Protein AF-A0A9W4TAT0-F1 (afdb_monomer_lite)

pLDDT: mean 72.11, std 22.06, range [38.44, 95.88]

Secondary structure (DSSP, 8-state):
---------PPPPHHHHHHHHTTTT-SS--HHHHHHHHT--HHHHHHHHTTTTHHHHS-GGG-S------S--------

Sequence (79 aa):
LKTHISSRASYLSPADYKDIMQYRDMKSKPVTQLSKKYNISNSRLYQIWRGQEFNRIQWNDLAVTPSMNIMNKQNEERQ

Organism: NCBI:txid1117311

Structure (mmCIF, N/CA/C/O backbone):
data_AF-A0A9W4TAT0-F1
#
_entry.id   AF-A0A9W4TAT0-F1
#
loop_
_atom_site.group_PDB
_atom_site.id
_atom_site.type_symbol
_atom_site.label_atom_id
_atom_site.label_alt_id
_atom_site.label_comp_id
_atom_site.label_asym_id
_atom_site.label_entity_id
_atom_site.label_seq_id
_atom_site.pdbx_PDB_ins_code
_atom_site.Cartn_x
_atom_site.Cartn_y
_atom_site.Cartn_z
_atom_site.occupancy
_atom_site.B_iso_or_equiv
_atom_site.auth_seq_id
_atom_site.auth_comp_id
_atom_site.auth_asym_id
_atom_site.auth_atom_id
_atom_site.pdbx_PDB_model_num
ATOM 1 N N . LEU A 1 1 ? 12.711 4.865 -32.397 1.00 40.44 1 LEU A N 1
ATOM 2 C CA . LEU A 1 1 ? 12.684 4.856 -30.917 1.00 40.44 1 LEU A CA 1
ATOM 3 C C . LEU A 1 1 ? 12.097 3.528 -30.448 1.00 40.44 1 LEU A C 1
ATOM 5 O O . LEU A 1 1 ? 10.950 3.258 -30.773 1.00 40.44 1 LEU A O 1
ATOM 9 N N . LYS A 1 2 ? 12.857 2.686 -29.736 1.00 38.44 2 LYS A N 1
ATOM 10 C CA . LYS A 1 2 ? 12.296 1.524 -29.025 1.00 38.44 2 LYS A CA 1
ATOM 11 C C . LYS A 1 2 ? 11.883 2.000 -27.634 1.00 38.44 2 LYS A C 1
ATOM 13 O O . LYS A 1 2 ? 12.743 2.272 -26.803 1.00 38.44 2 LYS A O 1
ATOM 18 N N . THR A 1 3 ? 10.586 2.157 -27.398 1.00 41.19 3 THR A N 1
ATOM 19 C CA . THR A 1 3 ? 10.036 2.405 -26.063 1.00 41.19 3 THR A CA 1
ATOM 20 C C . THR A 1 3 ? 10.219 1.135 -25.236 1.00 41.19 3 THR A C 1
ATOM 22 O O . THR A 1 3 ? 9.431 0.198 -25.307 1.00 41.19 3 THR A O 1
ATOM 25 N N . HIS A 1 4 ? 11.316 1.068 -24.484 1.00 42.53 4 HIS A N 1
ATOM 26 C CA . HIS A 1 4 ? 11.518 0.035 -23.477 1.00 42.53 4 HIS A CA 1
ATOM 27 C C . HIS A 1 4 ? 10.490 0.285 -22.371 1.00 42.53 4 HIS A C 1
ATOM 29 O O . HIS A 1 4 ? 10.708 1.104 -21.478 1.00 42.53 4 HIS A O 1
ATOM 35 N N . ILE A 1 5 ? 9.324 -0.358 -22.471 1.00 47.28 5 ILE A N 1
ATOM 36 C CA . ILE A 1 5 ? 8.347 -0.411 -21.386 1.00 47.28 5 ILE A CA 1
ATOM 37 C C . ILE A 1 5 ? 9.013 -1.245 -20.299 1.00 47.28 5 ILE A C 1
ATOM 39 O O . ILE A 1 5 ? 8.911 -2.467 -20.263 1.00 47.28 5 ILE A O 1
ATOM 43 N N . SER A 1 6 ? 9.786 -0.575 -19.452 1.00 45.19 6 SER A N 1
ATOM 44 C CA . SER A 1 6 ? 10.383 -1.153 -18.263 1.00 45.19 6 SER A CA 1
ATOM 45 C C . SER A 1 6 ? 9.231 -1.566 -17.356 1.00 45.19 6 SER A C 1
ATOM 47 O O . SER A 1 6 ? 8.761 -0.776 -16.542 1.00 45.19 6 SER A O 1
ATOM 49 N N . SER A 1 7 ? 8.756 -2.802 -17.492 1.00 50.00 7 SER A N 1
ATOM 50 C CA . SER A 1 7 ? 7.762 -3.430 -16.619 1.00 50.00 7 SER A CA 1
ATOM 51 C C . SER A 1 7 ? 8.356 -3.733 -15.238 1.00 50.00 7 SER A C 1
ATOM 53 O O . SER A 1 7 ? 8.127 -4.791 -14.658 1.00 50.00 7 SER A O 1
ATOM 55 N N . ARG A 1 8 ? 9.154 -2.807 -14.701 1.00 52.50 8 ARG A N 1
ATOM 56 C CA . ARG A 1 8 ? 9.824 -2.894 -13.408 1.00 52.50 8 ARG A CA 1
ATOM 57 C C . ARG A 1 8 ? 8.831 -2.498 -12.316 1.00 52.50 8 ARG A C 1
ATOM 59 O O . ARG A 1 8 ? 9.092 -1.625 -11.498 1.00 52.50 8 ARG A O 1
ATOM 66 N N . ALA A 1 9 ? 7.648 -3.109 -12.338 1.00 60.94 9 ALA A N 1
ATOM 67 C CA . ALA A 1 9 ? 6.843 -3.168 -11.135 1.00 60.94 9 ALA A CA 1
ATOM 68 C C . ALA A 1 9 ? 7.693 -3.946 -10.129 1.00 60.94 9 ALA A C 1
ATOM 70 O O . ALA A 1 9 ? 8.004 -5.111 -10.378 1.00 60.94 9 ALA A O 1
ATOM 71 N N . SER A 1 10 ? 8.154 -3.280 -9.069 1.00 73.12 10 SER A N 1
ATOM 72 C CA . SER A 1 10 ? 8.907 -3.938 -8.003 1.00 73.12 10 SER A CA 1
ATOM 73 C C . SER A 1 10 ? 8.114 -5.162 -7.552 1.00 73.12 10 SER A C 1
ATOM 75 O O . SER A 1 10 ? 6.932 -5.054 -7.215 1.00 73.12 10 SER A O 1
ATOM 77 N N . TYR A 1 11 ? 8.735 -6.334 -7.667 1.00 82.44 11 TYR A N 1
ATOM 78 C CA . TYR A 1 11 ? 8.100 -7.593 -7.314 1.00 82.44 11 T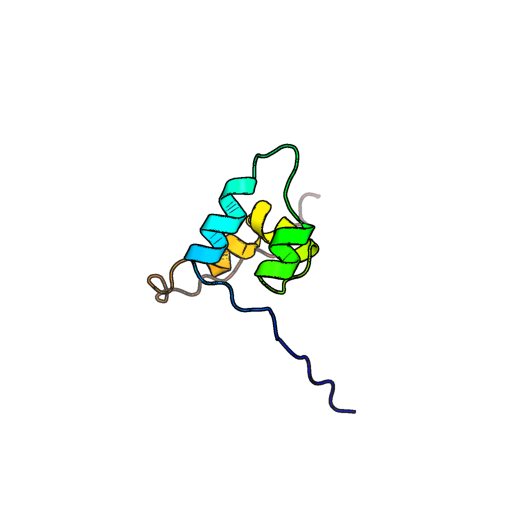YR A CA 1
ATOM 79 C C . TYR A 1 11 ? 7.918 -7.626 -5.798 1.00 82.44 11 TYR A C 1
ATOM 81 O O . TYR A 1 11 ? 8.883 -7.457 -5.058 1.00 82.44 11 TYR A O 1
ATOM 89 N N . LEU A 1 12 ? 6.678 -7.812 -5.354 1.00 86.56 12 LEU A N 1
ATOM 90 C CA . LEU A 1 12 ? 6.335 -7.955 -3.944 1.00 86.56 12 LEU A CA 1
ATOM 91 C C . LEU A 1 12 ? 6.141 -9.437 -3.645 1.00 86.56 12 LEU A C 1
ATOM 93 O O . LEU A 1 12 ? 5.385 -10.117 -4.343 1.00 86.56 12 LEU A O 1
ATOM 97 N N . SER A 1 13 ? 6.802 -9.930 -2.603 1.00 87.38 13 SER A N 1
ATOM 98 C CA . SER A 1 13 ? 6.548 -11.270 -2.085 1.00 87.38 13 SER A CA 1
ATOM 99 C C . SER A 1 13 ? 5.193 -11.326 -1.359 1.00 87.38 13 SER A C 1
ATOM 101 O O . SER A 1 13 ? 4.664 -10.292 -0.939 1.00 87.38 13 SER A O 1
ATOM 103 N N . PRO A 1 14 ? 4.619 -12.522 -1.135 1.00 85.81 14 PRO A N 1
ATOM 104 C CA . PRO A 1 14 ? 3.413 -12.663 -0.317 1.00 85.81 14 PRO A CA 1
ATOM 105 C C . PRO A 1 14 ? 3.551 -12.062 1.093 1.00 85.81 14 PRO A C 1
ATOM 107 O O . PRO A 1 14 ? 2.594 -11.493 1.620 1.00 85.81 14 PRO A O 1
ATOM 110 N N . ALA A 1 15 ? 4.745 -12.138 1.692 1.00 89.75 15 ALA A N 1
ATOM 111 C CA . ALA A 1 15 ? 5.026 -11.529 2.990 1.00 89.75 15 ALA A CA 1
ATOM 112 C C . ALA A 1 15 ? 4.962 -9.993 2.928 1.00 89.75 15 ALA A C 1
ATOM 114 O O . ALA A 1 15 ? 4.405 -9.369 3.830 1.00 89.75 15 ALA A O 1
ATOM 115 N N . ASP A 1 16 ? 5.447 -9.391 1.839 1.00 92.38 16 ASP A N 1
ATOM 116 C CA . ASP A 1 16 ? 5.385 -7.940 1.629 1.00 92.38 16 ASP A CA 1
ATOM 117 C C . ASP A 1 16 ? 3.943 -7.458 1.479 1.00 92.38 16 ASP A C 1
ATOM 119 O O . ASP A 1 16 ? 3.552 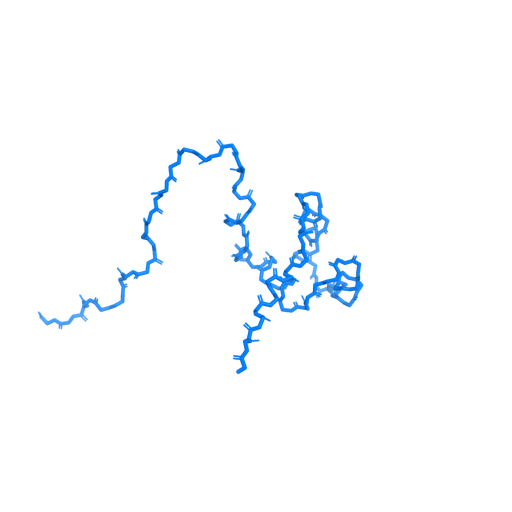-6.462 2.085 1.00 92.38 16 ASP A O 1
ATOM 123 N N . TYR A 1 17 ? 3.116 -8.195 0.730 1.00 91.50 17 TYR A N 1
ATOM 124 C CA . TYR A 1 17 ? 1.687 -7.894 0.647 1.00 91.50 17 TYR A CA 1
ATOM 125 C C .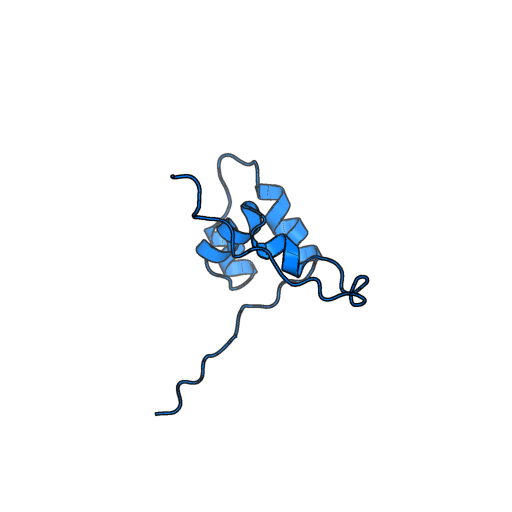 TYR A 1 17 ? 1.010 -7.974 2.014 1.00 91.50 17 TYR A C 1
ATOM 127 O O . TYR A 1 17 ? 0.177 -7.121 2.314 1.00 91.50 17 TYR A O 1
ATOM 135 N N . LYS A 1 18 ? 1.370 -8.957 2.851 1.00 91.25 18 LYS A N 1
ATOM 136 C CA . LYS A 1 18 ? 0.831 -9.094 4.210 1.00 91.25 18 LYS A CA 1
ATOM 137 C C . LYS A 1 18 ? 1.222 -7.908 5.100 1.00 91.25 18 LYS A C 1
ATOM 139 O O . LYS A 1 18 ? 0.346 -7.353 5.759 1.00 91.25 18 LYS A O 1
ATOM 144 N N . ASP A 1 19 ? 2.487 -7.481 5.064 1.00 93.88 19 ASP A N 1
ATOM 145 C CA . ASP A 1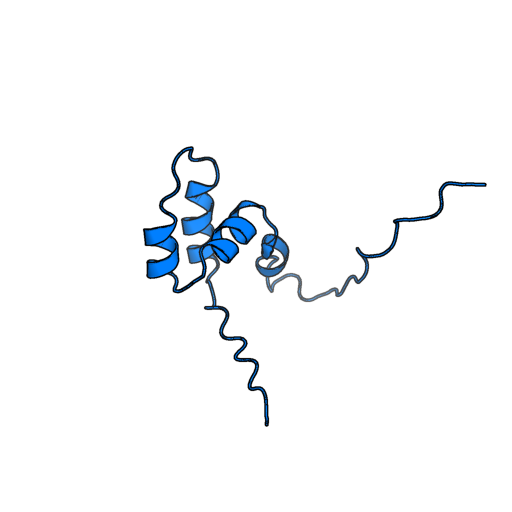 19 ? 2.962 -6.298 5.803 1.00 93.88 19 ASP A CA 1
ATOM 146 C C . ASP A 1 19 ? 2.268 -5.014 5.324 1.00 93.88 19 ASP A C 1
ATOM 148 O O . ASP A 1 19 ? 1.817 -4.211 6.132 1.00 93.88 19 ASP A O 1
ATOM 152 N N . ILE A 1 20 ? 2.085 -4.829 4.013 1.00 93.81 20 ILE A N 1
ATOM 153 C CA . ILE A 1 20 ? 1.340 -3.678 3.475 1.00 93.81 20 ILE A CA 1
ATOM 154 C C . ILE A 1 20 ? -0.136 -3.737 3.904 1.00 93.81 20 ILE A C 1
ATOM 156 O O . ILE A 1 20 ? -0.715 -2.718 4.295 1.00 93.81 20 ILE A O 1
ATOM 160 N N . MET A 1 21 ? -0.758 -4.917 3.842 1.00 92.56 21 MET A N 1
ATOM 161 C CA . MET A 1 21 ? -2.172 -5.137 4.162 1.00 92.56 21 MET A CA 1
ATOM 162 C C . MET A 1 21 ? -2.529 -4.855 5.617 1.00 92.56 21 MET A C 1
ATOM 164 O O . MET A 1 21 ? -3.657 -4.440 5.873 1.00 92.56 21 MET A O 1
ATOM 168 N N . GLN A 1 22 ? -1.597 -4.997 6.563 1.00 93.81 22 GLN A N 1
ATOM 169 C CA . GLN A 1 22 ? -1.885 -4.736 7.980 1.00 93.81 22 GLN A CA 1
ATOM 170 C C . GLN A 1 22 ? -2.313 -3.281 8.250 1.00 93.81 22 GLN A C 1
ATOM 172 O O . GLN A 1 22 ? -3.005 -3.003 9.223 1.00 93.81 22 GLN A O 1
ATOM 177 N N . TYR A 1 23 ? -1.963 -2.352 7.352 1.00 94.81 23 TYR A N 1
ATOM 178 C CA . TYR A 1 23 ? -2.336 -0.937 7.439 1.00 94.81 23 TYR A CA 1
ATOM 179 C C . TYR A 1 23 ? -3.665 -0.599 6.745 1.00 94.81 23 TYR A C 1
ATOM 181 O O . TYR A 1 23 ? -4.058 0.570 6.730 1.00 94.81 23 TYR A O 1
ATOM 189 N N . ARG A 1 24 ? -4.360 -1.574 6.139 1.00 91.81 24 ARG A N 1
ATOM 190 C CA . ARG A 1 24 ? -5.536 -1.342 5.279 1.00 91.81 24 ARG A CA 1
ATOM 191 C C . ARG A 1 24 ? -6.615 -0.499 5.957 1.00 91.81 24 ARG A C 1
ATOM 193 O O . ARG A 1 24 ? -7.081 0.475 5.364 1.00 91.81 24 ARG A O 1
ATOM 200 N N . ASP A 1 25 ? -6.932 -0.807 7.208 1.00 91.88 25 ASP A N 1
ATOM 201 C CA . ASP A 1 25 ? -8.049 -0.186 7.932 1.00 91.88 25 ASP A CA 1
ATOM 202 C C . ASP A 1 25 ? -7.597 0.929 8.889 1.00 91.88 25 ASP A C 1
ATOM 204 O O . ASP A 1 25 ? -8.402 1.552 9.578 1.00 91.88 25 ASP A O 1
ATOM 208 N N . MET A 1 26 ? -6.301 1.253 8.899 1.00 93.31 26 MET A N 1
ATOM 209 C CA . MET A 1 26 ? -5.775 2.339 9.723 1.00 93.31 26 MET A CA 1
ATOM 210 C C . MET A 1 26 ? -6.167 3.707 9.151 1.00 93.31 26 MET A C 1
ATOM 212 O O . MET A 1 26 ? -6.047 3.954 7.944 1.00 93.31 26 MET A O 1
ATOM 216 N N . LYS A 1 27 ? -6.585 4.621 10.040 1.00 91.00 27 LYS A N 1
ATOM 217 C CA . LYS A 1 27 ? -6.953 6.011 9.707 1.00 91.00 27 LYS A CA 1
ATOM 218 C C . LYS A 1 27 ? -5.778 6.803 9.126 1.00 91.00 27 LYS A C 1
ATOM 220 O O . LYS A 1 27 ? -5.971 7.609 8.222 1.00 91.00 27 LYS A O 1
ATOM 225 N N . SER A 1 28 ? -4.569 6.554 9.628 1.00 92.94 28 SER A N 1
ATOM 226 C CA . SER A 1 28 ? -3.324 7.121 9.107 1.00 92.94 28 SER A CA 1
ATOM 227 C C . SER A 1 28 ? -2.419 5.989 8.641 1.00 92.94 28 SER A C 1
ATOM 229 O O . SER A 1 28 ? -2.033 5.131 9.434 1.00 92.94 28 SER A O 1
ATOM 231 N N . LYS A 1 29 ? -2.125 5.963 7.340 1.00 93.62 29 LYS A N 1
ATOM 232 C CA . LYS A 1 29 ? -1.305 4.927 6.707 1.00 93.62 29 LYS A CA 1
ATOM 233 C C . LYS A 1 29 ? 0.114 5.454 6.485 1.00 93.62 29 LYS A C 1
ATOM 235 O O . LYS A 1 29 ? 0.258 6.585 6.013 1.00 93.62 29 LYS A O 1
ATOM 240 N N . PRO A 1 30 ? 1.165 4.656 6.730 1.00 95.38 30 PRO A N 1
ATOM 241 C CA . PRO A 1 30 ? 2.551 5.083 6.545 1.00 95.38 30 PRO A CA 1
ATOM 242 C C . PRO A 1 30 ? 2.979 5.022 5.063 1.00 95.38 30 PRO A C 1
ATOM 244 O O . PRO A 1 30 ? 3.946 4.356 4.701 1.00 95.38 30 PRO A O 1
ATOM 247 N N . VAL A 1 31 ? 2.254 5.723 4.181 1.00 95.12 31 VAL A N 1
ATOM 248 C CA . VAL A 1 31 ? 2.395 5.629 2.714 1.00 95.12 31 VAL A CA 1
ATOM 249 C C . VAL A 1 31 ? 3.835 5.887 2.257 1.00 95.12 31 VAL A C 1
ATOM 251 O O . VAL A 1 31 ? 4.389 5.079 1.521 1.00 95.12 31 VAL A O 1
ATOM 254 N N . THR A 1 32 ? 4.461 6.973 2.723 1.00 94.38 32 THR A N 1
ATOM 255 C CA . THR A 1 32 ? 5.832 7.360 2.336 1.00 94.38 32 THR A CA 1
ATOM 256 C C . THR A 1 32 ? 6.886 6.353 2.798 1.00 94.38 32 THR A C 1
ATOM 258 O O . THR A 1 32 ? 7.889 6.139 2.121 1.00 94.38 32 THR A O 1
ATOM 261 N N . GLN A 1 33 ? 6.674 5.723 3.956 1.00 95.88 33 GLN A N 1
ATOM 262 C CA . GLN A 1 33 ? 7.597 4.712 4.471 1.00 95.88 33 GLN A CA 1
ATOM 263 C C . GLN A 1 33 ? 7.486 3.425 3.652 1.00 95.88 33 GLN A C 1
ATOM 265 O O . GLN A 1 33 ? 8.504 2.875 3.241 1.00 95.88 33 GLN A O 1
ATOM 270 N N . LEU A 1 34 ? 6.259 2.983 3.360 1.00 95.38 34 LEU A N 1
ATOM 271 C CA . LEU A 1 34 ? 6.007 1.776 2.574 1.00 95.38 34 LEU A CA 1
ATOM 272 C C . LEU A 1 34 ? 6.461 1.933 1.118 1.00 95.38 34 LEU A C 1
ATOM 274 O O . LEU A 1 34 ? 7.084 1.024 0.577 1.00 95.38 34 LEU A O 1
ATOM 278 N N . SER A 1 35 ? 6.210 3.085 0.491 1.00 93.81 35 SER A N 1
ATOM 279 C CA . SER A 1 35 ? 6.624 3.329 -0.895 1.00 93.81 35 SER A CA 1
ATOM 280 C C . SER A 1 35 ? 8.139 3.296 -1.044 1.00 93.81 35 SER A C 1
ATOM 282 O O . SER A 1 35 ? 8.651 2.686 -1.982 1.00 93.81 35 SER A O 1
ATOM 284 N N . LYS A 1 36 ? 8.865 3.859 -0.071 1.00 94.00 36 LYS A N 1
ATOM 285 C CA . LYS A 1 36 ? 10.327 3.789 -0.012 1.00 94.00 36 LYS A CA 1
ATOM 286 C C . LYS A 1 36 ? 10.831 2.376 0.297 1.00 94.00 36 LYS A C 1
ATOM 288 O O . LYS A 1 36 ? 11.734 1.912 -0.390 1.00 94.00 36 LYS A O 1
ATOM 293 N N . LYS A 1 37 ? 10.252 1.692 1.294 1.00 95.06 37 LYS A N 1
ATOM 294 C CA . LYS A 1 37 ? 10.642 0.330 1.712 1.00 95.06 37 LYS A CA 1
ATOM 295 C C . LYS A 1 37 ? 10.538 -0.668 0.560 1.00 95.06 37 LYS A C 1
ATOM 297 O O . LYS A 1 37 ? 11.452 -1.454 0.349 1.00 95.06 37 LYS A O 1
ATOM 302 N N . TYR A 1 38 ? 9.441 -0.603 -0.187 1.00 92.94 38 TYR A N 1
ATOM 303 C CA . TYR A 1 38 ? 9.129 -1.553 -1.254 1.00 92.94 38 TYR A CA 1
ATOM 304 C C . TYR A 1 38 ? 9.476 -1.057 -2.656 1.00 92.94 38 TYR A C 1
ATOM 306 O O . TYR A 1 38 ? 9.273 -1.777 -3.633 1.00 92.94 38 TYR A O 1
ATOM 314 N N . ASN A 1 39 ? 9.993 0.168 -2.769 1.00 92.94 39 ASN A N 1
ATOM 315 C CA . ASN A 1 39 ? 10.263 0.825 -4.043 1.00 92.94 39 ASN A CA 1
ATOM 316 C C . ASN A 1 39 ? 9.046 0.767 -4.992 1.00 92.94 39 ASN A C 1
ATOM 318 O O . ASN A 1 39 ? 9.152 0.382 -6.157 1.00 92.94 39 ASN A O 1
ATOM 322 N N . ILE A 1 40 ? 7.863 1.100 -4.475 1.00 90.88 40 ILE A N 1
ATOM 323 C CA . ILE A 1 40 ? 6.604 1.138 -5.233 1.00 90.88 40 ILE A CA 1
ATOM 324 C C . ILE A 1 40 ? 5.965 2.514 -5.129 1.00 90.88 40 ILE A C 1
ATOM 326 O O . ILE A 1 40 ? 6.192 3.256 -4.179 1.00 90.88 40 ILE A O 1
ATOM 330 N N . SER A 1 41 ? 5.127 2.860 -6.101 1.00 92.62 41 SER A N 1
ATOM 331 C CA . SER A 1 41 ? 4.399 4.124 -6.055 1.00 92.62 41 SER A CA 1
ATOM 332 C C . SER A 1 41 ? 3.316 4.115 -4.972 1.00 92.62 41 SER A C 1
ATOM 334 O O . SER A 1 41 ? 2.715 3.084 -4.662 1.00 92.62 41 SER A O 1
ATOM 336 N N . ASN A 1 42 ? 2.982 5.301 -4.461 1.00 93.50 42 ASN A N 1
ATOM 337 C CA . ASN A 1 42 ? 1.853 5.478 -3.543 1.00 93.50 42 ASN A CA 1
ATOM 338 C C . ASN A 1 42 ? 0.535 4.983 -4.165 1.00 93.50 42 ASN A C 1
ATOM 340 O O . ASN A 1 42 ? -0.305 4.415 -3.475 1.00 93.50 42 ASN A O 1
ATOM 344 N N . SER A 1 43 ? 0.364 5.157 -5.481 1.00 91.94 43 SER A N 1
ATOM 345 C CA . SER A 1 43 ? -0.808 4.652 -6.208 1.00 91.94 43 SER A CA 1
ATOM 346 C C . SER A 1 43 ? -0.918 3.128 -6.115 1.00 91.94 43 SER A C 1
ATOM 348 O O . SER A 1 43 ? -1.999 2.615 -5.827 1.00 91.94 43 SER A O 1
ATOM 350 N N . ARG A 1 44 ? 0.206 2.407 -6.262 1.00 91.19 44 ARG A N 1
ATOM 351 C CA . ARG A 1 44 ? 0.259 0.948 -6.101 1.00 91.19 44 ARG A CA 1
ATOM 352 C C . ARG A 1 44 ? -0.171 0.527 -4.694 1.00 91.19 44 ARG A C 1
ATOM 354 O O . ARG A 1 44 ? -1.011 -0.349 -4.566 1.00 91.19 44 ARG A O 1
ATOM 361 N N . LEU A 1 45 ? 0.289 1.208 -3.641 1.00 93.50 45 LEU A N 1
ATOM 362 C CA . LEU A 1 45 ? -0.160 0.929 -2.265 1.00 93.50 45 LEU A CA 1
ATOM 363 C C . LEU A 1 45 ? -1.687 1.012 -2.110 1.00 93.50 45 LEU A C 1
ATOM 365 O O . LEU A 1 45 ? -2.302 0.129 -1.514 1.00 93.50 45 LEU A O 1
ATOM 369 N N . TYR A 1 46 ? -2.323 2.027 -2.699 1.00 93.00 46 TYR A N 1
ATOM 370 C CA . TYR A 1 46 ? -3.784 2.136 -2.672 1.00 93.00 46 TYR A CA 1
ATOM 371 C C . TYR A 1 46 ? -4.487 1.074 -3.524 1.00 93.00 46 TYR A C 1
ATOM 373 O O . TYR A 1 46 ? -5.558 0.610 -3.136 1.00 93.00 46 TYR A O 1
ATOM 381 N N . GLN A 1 47 ? -3.911 0.665 -4.657 1.00 91.38 47 GLN A N 1
ATOM 382 C CA . GLN A 1 47 ? -4.421 -0.465 -5.445 1.00 91.38 47 GLN A CA 1
ATOM 383 C C . GLN A 1 47 ? -4.383 -1.763 -4.629 1.00 91.38 47 GLN A C 1
ATOM 385 O O . GLN A 1 47 ? -5.380 -2.490 -4.597 1.00 91.38 47 GLN A O 1
ATOM 390 N N . ILE A 1 48 ? -3.281 -1.998 -3.907 1.00 91.44 48 ILE A N 1
ATOM 391 C CA . ILE A 1 48 ? -3.124 -3.110 -2.968 1.00 91.44 48 ILE A CA 1
ATOM 392 C C . ILE A 1 48 ? -4.228 -3.050 -1.914 1.00 91.44 48 ILE A C 1
ATOM 394 O O . ILE A 1 48 ? -5.036 -3.970 -1.869 1.00 91.44 48 ILE A O 1
ATOM 398 N N . TRP A 1 49 ? -4.357 -1.959 -1.146 1.00 92.69 49 TRP A N 1
ATOM 399 C CA . TRP A 1 49 ? -5.385 -1.808 -0.096 1.00 92.69 49 TRP A CA 1
ATOM 400 C C . TRP A 1 49 ? -6.832 -1.958 -0.585 1.00 92.69 49 TRP A C 1
ATOM 402 O O . TRP A 1 49 ? -7.687 -2.438 0.164 1.00 92.69 49 TRP A O 1
ATOM 412 N N . ARG A 1 50 ? -7.117 -1.597 -1.840 1.00 90.62 50 ARG A N 1
ATOM 413 C CA . ARG A 1 50 ? -8.430 -1.807 -2.474 1.00 90.62 50 ARG A CA 1
ATOM 414 C C . ARG A 1 50 ? -8.661 -3.239 -2.965 1.00 90.62 50 ARG A C 1
ATOM 416 O O . ARG A 1 50 ? -9.753 -3.535 -3.432 1.00 90.62 50 ARG A O 1
ATOM 423 N N . GLY A 1 51 ? -7.662 -4.115 -2.884 1.00 86.31 51 GLY A N 1
ATOM 424 C CA . GLY A 1 51 ? -7.742 -5.487 -3.382 1.00 86.31 51 GLY A CA 1
ATOM 425 C C . GLY A 1 51 ? -7.640 -5.597 -4.906 1.00 86.31 51 GLY A C 1
ATOM 426 O O . GLY A 1 51 ? -7.875 -6.666 -5.456 1.00 86.31 51 GLY A O 1
ATOM 427 N N . GLN A 1 52 ? -7.245 -4.533 -5.612 1.00 85.88 52 GLN A N 1
ATOM 428 C CA . GLN A 1 52 ? -7.118 -4.550 -7.079 1.00 85.88 52 GLN A CA 1
ATOM 429 C C . GLN A 1 52 ? -5.969 -5.453 -7.555 1.00 85.88 52 GLN A C 1
ATOM 431 O O . GLN A 1 52 ? -5.912 -5.846 -8.716 1.00 85.88 52 GLN A O 1
ATOM 436 N N . GLU A 1 53 ? -5.055 -5.797 -6.649 1.00 79.56 53 GLU A N 1
ATOM 437 C CA . GLU A 1 53 ? -3.915 -6.679 -6.907 1.00 79.56 53 GLU A CA 1
ATOM 438 C C . GLU A 1 53 ? -4.073 -8.060 -6.286 1.00 79.56 53 GLU A C 1
ATOM 440 O O . GLU A 1 53 ? -3.185 -8.893 -6.432 1.00 79.56 53 GLU A O 1
ATOM 445 N N . PHE A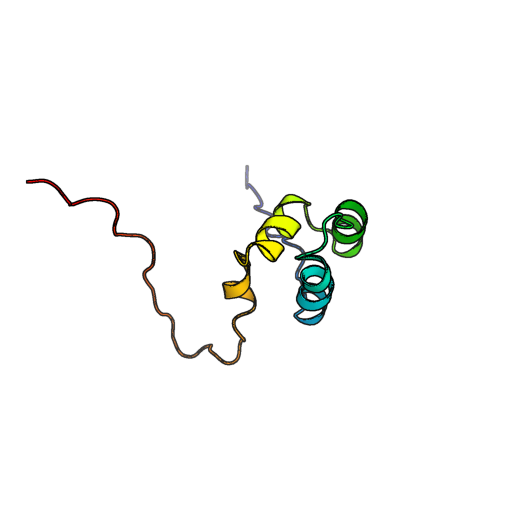 1 54 ? -5.204 -8.333 -5.635 1.00 63.53 54 PHE A N 1
ATOM 446 C CA . PHE A 1 54 ? -5.450 -9.609 -4.966 1.00 63.53 54 PHE A CA 1
ATOM 447 C C . PHE A 1 54 ? -5.438 -10.783 -5.959 1.00 63.53 54 PHE A C 1
ATOM 449 O O . PHE A 1 54 ? -4.907 -11.842 -5.650 1.00 63.53 54 PHE A O 1
ATOM 456 N N . ASN A 1 55 ? -5.872 -10.547 -7.203 1.00 60.62 55 ASN A N 1
ATOM 457 C CA . ASN A 1 55 ? -5.779 -11.511 -8.308 1.00 60.62 55 ASN A CA 1
ATOM 458 C C . ASN A 1 55 ? -4.329 -11.835 -8.730 1.00 60.62 55 ASN A C 1
ATOM 460 O O . ASN A 1 55 ? -4.114 -12.814 -9.429 1.00 60.62 55 ASN A O 1
ATOM 464 N N . ARG A 1 56 ? -3.323 -11.042 -8.322 1.00 60.44 56 ARG A N 1
ATOM 465 C CA . ARG A 1 56 ? -1.894 -11.383 -8.501 1.00 60.44 56 ARG A CA 1
ATOM 466 C C . ARG A 1 56 ? -1.341 -12.236 -7.358 1.00 60.44 56 ARG A C 1
ATOM 468 O O . ARG A 1 56 ? -0.305 -12.863 -7.526 1.00 60.44 56 ARG A O 1
ATOM 475 N N . ILE A 1 57 ? -2.006 -12.213 -6.203 1.00 57.00 57 ILE A N 1
ATOM 476 C CA . ILE A 1 57 ? -1.690 -13.017 -5.013 1.00 57.00 57 ILE A CA 1
ATOM 477 C C . ILE A 1 57 ? -2.546 -14.292 -5.000 1.00 57.00 57 ILE A C 1
ATOM 479 O O . ILE A 1 57 ? -2.375 -15.122 -4.112 1.00 57.00 57 ILE A O 1
ATOM 483 N N . GLN A 1 58 ? -3.463 -14.471 -5.966 1.00 52.62 58 GLN A N 1
ATOM 484 C CA . GLN A 1 58 ? -4.132 -15.746 -6.197 1.00 52.62 58 GLN A CA 1
ATOM 485 C C . GLN A 1 58 ? -3.046 -16.762 -6.566 1.00 52.62 58 GLN A C 1
ATOM 487 O O . GLN A 1 58 ? -2.606 -16.845 -7.705 1.00 52.62 58 GLN A O 1
ATOM 492 N N . TRP A 1 59 ? -2.542 -17.398 -5.511 1.00 49.00 59 TRP A N 1
ATOM 493 C CA . TRP A 1 59 ? -1.752 -18.604 -5.414 1.00 49.00 59 TRP A CA 1
ATOM 494 C C . TRP A 1 59 ? -1.352 -19.182 -6.770 1.00 49.00 59 TRP A C 1
ATOM 496 O O . TRP A 1 59 ? -2.193 -19.690 -7.505 1.00 49.00 59 TRP A O 1
ATOM 506 N N . ASN A 1 60 ? -0.045 -19.216 -7.039 1.00 44.66 60 ASN A N 1
ATOM 507 C CA . ASN A 1 60 ? 0.532 -20.069 -8.082 1.00 44.66 60 ASN A CA 1
ATOM 508 C C . ASN A 1 60 ? 0.150 -21.565 -7.926 1.00 44.66 60 ASN A C 1
ATOM 510 O O . ASN A 1 60 ? 0.476 -22.350 -8.806 1.00 44.66 60 ASN A O 1
ATOM 514 N N . ASP A 1 61 ? -0.579 -21.956 -6.873 1.00 47.06 61 ASP A N 1
ATOM 515 C CA . ASP A 1 61 ? -1.226 -23.268 -6.738 1.00 47.06 61 ASP A CA 1
ATOM 516 C C . ASP A 1 61 ? -2.538 -23.418 -7.537 1.00 47.06 61 ASP A C 1
ATOM 518 O O . ASP A 1 61 ? -3.039 -24.529 -7.679 1.00 47.06 61 ASP A O 1
ATOM 522 N N . LEU A 1 62 ? -3.099 -22.342 -8.103 1.00 44.09 62 LEU A N 1
ATOM 523 C CA . LEU A 1 62 ? -4.277 -22.399 -8.986 1.00 44.09 62 LEU A CA 1
ATOM 524 C C . LEU A 1 62 ? -3.933 -22.213 -10.468 1.00 44.09 62 LEU A C 1
ATOM 526 O O . LEU A 1 62 ? -4.818 -21.965 -11.286 1.00 44.09 62 LEU A O 1
ATOM 530 N N . ALA A 1 63 ? -2.674 -22.430 -10.861 1.00 42.72 63 ALA A N 1
ATOM 531 C CA . ALA A 1 63 ? -2.266 -22.521 -12.267 1.00 42.72 63 ALA A CA 1
ATOM 532 C C . ALA A 1 63 ? -2.809 -23.779 -12.996 1.00 42.72 63 ALA A C 1
ATOM 534 O O . ALA A 1 63 ? -2.188 -24.287 -13.924 1.00 42.72 63 ALA A O 1
ATOM 535 N N . VAL A 1 64 ? -4.006 -24.243 -12.625 1.00 47.00 64 VAL A N 1
ATOM 536 C CA . VAL A 1 64 ? -4.929 -24.966 -13.500 1.00 47.00 64 VAL A CA 1
ATOM 537 C C . VAL A 1 64 ? -6.302 -24.295 -13.384 1.00 47.00 64 VAL A C 1
ATOM 539 O O . VAL A 1 64 ? -7.207 -24.790 -12.725 1.00 47.00 64 VAL A O 1
ATOM 542 N N . THR A 1 65 ? -6.454 -23.107 -13.970 1.00 38.69 65 THR A N 1
ATOM 543 C CA . THR A 1 65 ? -7.468 -22.826 -15.011 1.00 38.69 65 THR A CA 1
ATOM 544 C C . THR A 1 65 ? -7.464 -21.338 -15.396 1.00 38.69 65 THR A C 1
ATOM 546 O O . THR A 1 65 ? -7.614 -20.469 -14.538 1.00 38.69 65 THR A O 1
ATOM 549 N N . PRO A 1 66 ? -7.342 -21.000 -16.693 1.00 52.34 66 PRO A N 1
ATOM 550 C CA . PRO A 1 66 ? -7.527 -19.638 -17.165 1.00 52.34 66 PRO A CA 1
ATOM 551 C C . PRO A 1 66 ? -9.022 -19.401 -17.406 1.00 52.34 66 PRO A C 1
ATOM 553 O O . PRO A 1 66 ? -9.526 -19.706 -18.484 1.00 52.34 66 PRO A O 1
ATOM 556 N N . SER A 1 67 ? -9.753 -18.854 -16.431 1.00 44.88 67 SER A N 1
ATOM 557 C CA . SER A 1 67 ? -11.103 -18.351 -16.716 1.00 44.88 67 SER A CA 1
ATOM 558 C C . SER A 1 67 ? -11.045 -16.874 -17.076 1.00 44.88 67 SER A C 1
ATOM 560 O O . SER A 1 67 ? -10.974 -15.986 -16.228 1.00 44.88 67 SER A O 1
ATOM 562 N N . MET A 1 68 ? -11.083 -16.650 -18.384 1.00 48.66 68 MET A N 1
ATOM 563 C CA . MET A 1 68 ? -11.485 -15.409 -19.032 1.00 48.66 68 MET A CA 1
ATOM 564 C C . MET A 1 68 ? -12.835 -14.894 -18.485 1.00 48.66 68 MET A C 1
ATOM 566 O O . MET A 1 68 ? -13.629 -15.660 -17.940 1.00 48.66 68 MET A O 1
ATOM 570 N N . ASN A 1 69 ? -13.099 -13.608 -18.743 1.00 49.38 69 ASN A N 1
ATOM 571 C CA . ASN A 1 69 ? -14.375 -12.882 -18.628 1.00 49.38 69 ASN A CA 1
ATOM 572 C C . ASN A 1 69 ? -14.757 -12.257 -17.276 1.00 49.38 69 ASN A C 1
ATOM 574 O O . ASN A 1 69 ? -15.652 -12.744 -16.600 1.00 49.38 69 ASN A O 1
ATOM 578 N N . ILE A 1 70 ? -14.244 -11.047 -17.006 1.00 45.44 70 ILE A N 1
ATOM 579 C CA . ILE A 1 70 ? -15.064 -9.957 -16.432 1.00 45.44 70 ILE A CA 1
ATOM 580 C C . ILE A 1 70 ? -14.704 -8.642 -17.143 1.00 45.44 70 ILE A C 1
ATOM 582 O O . ILE A 1 70 ? -14.005 -7.791 -16.602 1.00 45.44 70 ILE A O 1
ATOM 586 N N . MET A 1 71 ? -15.136 -8.489 -18.395 1.00 45.50 71 MET A N 1
ATOM 587 C CA . MET A 1 71 ? -15.290 -7.168 -19.020 1.00 45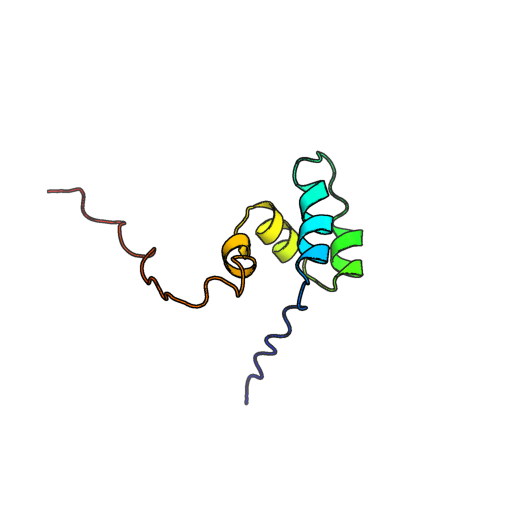.50 71 MET A CA 1
ATOM 588 C C . MET A 1 71 ? -16.220 -7.249 -20.237 1.00 45.50 71 MET A C 1
ATOM 590 O O . MET A 1 71 ? -15.813 -6.974 -21.355 1.00 45.50 71 MET A O 1
ATOM 594 N N . ASN A 1 72 ? -17.470 -7.675 -20.034 1.00 47.62 72 ASN A N 1
ATOM 595 C CA . ASN A 1 72 ? -18.573 -7.166 -20.853 1.00 47.62 72 ASN A CA 1
ATOM 596 C C . ASN A 1 72 ? -19.930 -7.490 -20.217 1.00 47.62 72 ASN A C 1
ATOM 598 O O . ASN A 1 72 ? -20.451 -8.589 -20.379 1.00 47.62 72 ASN A O 1
ATOM 602 N N . LYS A 1 73 ? -20.496 -6.531 -19.478 1.00 46.66 73 LYS A N 1
ATOM 603 C CA . LYS A 1 73 ? -21.954 -6.363 -19.367 1.00 46.66 73 LYS A CA 1
ATOM 604 C C . LYS A 1 73 ? -22.277 -4.970 -18.815 1.00 46.66 73 LYS A C 1
ATOM 606 O O . LYS A 1 73 ? -22.703 -4.800 -17.680 1.00 46.66 73 LYS A O 1
ATOM 611 N N . GLN A 1 74 ? -21.998 -3.956 -19.629 1.00 45.81 74 GLN A N 1
ATOM 612 C CA . GLN A 1 74 ? -22.666 -2.658 -19.556 1.00 45.81 74 GLN A CA 1
ATOM 613 C C . GLN A 1 74 ? -23.285 -2.419 -20.937 1.00 45.81 74 GLN A C 1
ATOM 615 O O . GLN A 1 74 ? -22.571 -2.473 -21.938 1.00 45.81 74 GLN A O 1
ATOM 620 N N . ASN A 1 75 ? -24.599 -2.173 -20.954 1.00 48.41 75 ASN A N 1
ATOM 621 C CA . ASN A 1 75 ? -25.517 -2.203 -22.104 1.00 48.41 75 ASN A CA 1
ATOM 622 C C . ASN A 1 75 ? -25.858 -3.652 -22.523 1.00 48.41 75 ASN A C 1
ATOM 624 O O . ASN A 1 75 ? -24.963 -4.444 -22.775 1.00 48.41 75 ASN A O 1
ATOM 628 N N . GLU A 1 76 ? -27.096 -4.142 -22.441 1.00 46.81 76 GLU A N 1
ATOM 629 C CA . GLU A 1 76 ? -28.356 -3.559 -22.910 1.00 46.81 76 GLU A CA 1
ATOM 630 C C . GLU A 1 76 ? -29.500 -3.803 -21.898 1.00 46.81 76 GLU A C 1
ATOM 632 O O . GLU A 1 76 ? -30.053 -4.894 -21.804 1.00 46.81 76 GLU A O 1
ATOM 637 N N . GLU A 1 77 ? -29.884 -2.774 -21.143 1.00 49.91 77 GLU A N 1
ATOM 638 C CA . GLU A 1 77 ? -31.280 -2.586 -20.741 1.00 49.91 77 GLU A CA 1
ATOM 639 C C . GLU A 1 77 ? -31.737 -1.328 -21.465 1.00 49.91 77 GLU A C 1
ATOM 641 O O . GLU A 1 77 ? -31.310 -0.231 -21.098 1.00 49.91 77 GLU A O 1
ATOM 646 N N . ARG A 1 78 ? -32.521 -1.514 -22.533 1.00 47.72 78 ARG A N 1
ATOM 647 C CA . ARG A 1 78 ? -33.550 -0.613 -23.081 1.00 47.72 78 ARG A CA 1
ATOM 648 C C . ARG A 1 78 ? -33.827 -0.975 -24.538 1.00 47.72 78 ARG A C 1
ATOM 650 O O . ARG A 1 78 ? -33.144 -0.479 -25.426 1.00 47.72 78 ARG A O 1
ATOM 657 N N . GLN A 1 79 ? -34.863 -1.784 -24.747 1.00 38.47 79 GLN A N 1
ATOM 658 C CA . GLN A 1 79 ? -36.119 -1.447 -25.440 1.00 38.47 79 GLN A CA 1
ATOM 659 C C . GLN A 1 79 ? -36.907 -2.739 -25.664 1.00 38.47 79 GLN A C 1
ATOM 661 O O . GLN A 1 79 ? -36.326 -3.695 -26.215 1.00 38.47 79 GLN A O 1
#

Radius of gyration: 17.01 Å; chains: 1; bounding box: 49×32×41 Å

Foldseek 3Di:
DPPPPPPPQQDADPVLLVVLQVCLPPPDHPLVVSCVVRVHDSVVSVCSSVCVCVVVVPDPVPVPDDDDDDPDDDDDDDD